Protein AF-A0A924WBD9-F1 (afdb_monomer_lite)

Foldseek 3Di:
DPPQAAPVRVQVVLVVVVAEAPVVPPCPPPDDDPLPQKDWDDWDWHDDPNFIKIWTWIAGPVVRHIYIYIDTDGNPDDDDPVVVCCVSRPPPDD

Structure (mmCIF, N/CA/C/O backbone):
data_AF-A0A924WBD9-F1
#
_entry.id   AF-A0A924WBD9-F1
#
loop_
_atom_site.group_PDB
_atom_site.id
_atom_site.type_symbol
_atom_site.label_atom_id
_atom_site.label_alt_id
_atom_site.label_comp_id
_atom_site.label_asym_id
_atom_site.label_entity_id
_atom_site.label_seq_id
_atom_site.pdbx_PDB_ins_code
_atom_site.Cartn_x
_atom_site.Cartn_y
_atom_site.Cartn_z
_atom_site.occupancy
_atom_site.B_iso_or_equiv
_atom_site.auth_seq_id
_atom_site.auth_comp_id
_atom_site.auth_asym_id
_atom_site.auth_atom_id
_atom_site.pdbx_PDB_model_num
ATOM 1 N N . MET A 1 1 ? -17.479 15.665 6.244 1.00 34.19 1 MET A N 1
ATOM 2 C CA . MET A 1 1 ? -17.721 14.230 6.503 1.00 34.19 1 MET A CA 1
ATOM 3 C C . MET A 1 1 ? -16.668 13.440 5.739 1.00 34.19 1 MET A C 1
ATOM 5 O O . MET A 1 1 ? -16.825 13.253 4.541 1.00 34.19 1 MET A O 1
ATOM 9 N N . GLN A 1 2 ? -15.547 13.076 6.370 1.00 44.59 2 GLN A N 1
ATOM 10 C CA . GLN A 1 2 ? -14.602 12.146 5.743 1.00 44.59 2 GLN A CA 1
ATOM 11 C C . GLN A 1 2 ? -15.243 10.760 5.810 1.00 44.59 2 GLN A C 1
ATOM 13 O O . GLN A 1 2 ? -15.454 10.244 6.904 1.00 44.59 2 GLN A O 1
ATOM 18 N N . LYS A 1 3 ? -15.632 10.201 4.660 1.00 48.38 3 LYS A N 1
ATOM 19 C CA . LYS A 1 3 ? -15.980 8.782 4.570 1.00 48.38 3 LYS A CA 1
ATOM 20 C C . LYS A 1 3 ? -14.722 8.008 4.954 1.00 48.38 3 LYS A C 1
ATOM 22 O O . LYS A 1 3 ? -13.748 8.034 4.208 1.00 48.38 3 LYS A O 1
ATOM 27 N N . SER A 1 4 ? -14.724 7.395 6.133 1.00 59.75 4 SER A N 1
ATOM 28 C CA . SER A 1 4 ? -13.712 6.413 6.504 1.00 59.75 4 SER A CA 1
ATOM 29 C C . SER A 1 4 ? -13.885 5.230 5.560 1.00 59.75 4 SER A C 1
ATOM 31 O O . SER A 1 4 ? -14.858 4.491 5.676 1.00 59.75 4 SER A O 1
ATOM 33 N N . GLN A 1 5 ? -13.009 5.122 4.567 1.00 71.62 5 GLN A N 1
ATOM 34 C CA . GLN A 1 5 ? -12.998 4.001 3.638 1.00 71.62 5 GLN A CA 1
ATOM 35 C C . GLN A 1 5 ? -12.573 2.743 4.404 1.00 71.62 5 GLN A C 1
ATOM 37 O O . GLN A 1 5 ? -11.685 2.805 5.264 1.00 71.62 5 GLN A O 1
ATOM 42 N N . SER A 1 6 ? -13.242 1.622 4.146 1.00 83.06 6 SER A N 1
ATOM 43 C CA . SER A 1 6 ? -12.848 0.349 4.751 1.00 83.06 6 SER A CA 1
ATOM 44 C C . SER A 1 6 ? -11.539 -0.152 4.135 1.00 83.06 6 SER A C 1
ATOM 46 O O . SER A 1 6 ? -11.221 0.159 2.984 1.00 83.06 6 SER A O 1
ATOM 48 N N . VAL A 1 7 ? -10.774 -0.943 4.893 1.00 83.38 7 VAL A N 1
ATOM 49 C CA . VAL A 1 7 ? -9.545 -1.587 4.389 1.00 83.38 7 VAL A CA 1
ATOM 50 C C . VAL A 1 7 ? -9.840 -2.403 3.140 1.00 83.38 7 VAL A C 1
ATOM 52 O O . VAL A 1 7 ? -9.136 -2.262 2.147 1.00 83.38 7 VAL A O 1
ATOM 55 N N . SER A 1 8 ? -10.912 -3.195 3.160 1.00 84.56 8 SER A N 1
ATOM 56 C CA . SER A 1 8 ? -11.298 -4.052 2.040 1.00 84.56 8 SER A CA 1
ATOM 57 C C . SER A 1 8 ? -11.597 -3.253 0.771 1.00 84.56 8 SER A C 1
ATOM 59 O O . SER A 1 8 ? -11.135 -3.626 -0.303 1.00 84.56 8 SER A O 1
ATOM 61 N N . GLU A 1 9 ? -12.305 -2.124 0.875 1.00 86.62 9 GLU A N 1
ATOM 62 C CA . GLU A 1 9 ? -12.571 -1.252 -0.280 1.00 86.62 9 GLU A CA 1
ATOM 63 C C . GLU A 1 9 ? -11.290 -0.619 -0.830 1.00 86.62 9 GLU A C 1
ATOM 65 O O . GLU A 1 9 ? -11.121 -0.509 -2.044 1.00 86.62 9 GLU A O 1
ATOM 70 N N . ALA A 1 10 ? -10.385 -0.178 0.047 1.00 85.94 10 ALA A N 1
ATOM 71 C CA . ALA A 1 10 ? -9.116 0.410 -0.368 1.00 85.94 10 ALA A CA 1
ATOM 72 C C . ALA A 1 10 ? -8.181 -0.632 -1.003 1.00 85.94 10 ALA A C 1
ATOM 74 O O . ALA A 1 10 ? -7.588 -0.361 -2.046 1.00 85.94 10 ALA A O 1
ATOM 75 N N . LEU A 1 11 ? -8.113 -1.845 -0.446 1.00 86.25 11 LEU A N 1
ATOM 76 C CA . LEU A 1 11 ? -7.374 -2.962 -1.036 1.00 86.25 11 LEU A CA 1
ATOM 77 C C . LEU A 1 11 ? -7.938 -3.336 -2.403 1.00 86.25 11 LEU A C 1
ATOM 79 O O . LEU A 1 11 ? -7.177 -3.394 -3.359 1.00 86.25 11 LEU A O 1
ATOM 83 N N . GLN A 1 12 ? -9.257 -3.476 -2.538 1.00 87.75 12 GLN A N 1
ATOM 84 C CA . GLN A 1 12 ? -9.883 -3.785 -3.825 1.00 87.75 12 GLN A CA 1
ATOM 85 C C . GLN A 1 12 ? -9.614 -2.688 -4.872 1.00 87.75 12 GLN A C 1
ATOM 87 O O . GLN A 1 12 ? -9.357 -2.973 -6.045 1.00 87.75 12 GLN A O 1
ATOM 92 N N . ALA A 1 13 ? -9.620 -1.416 -4.459 1.00 87.44 13 ALA A N 1
ATOM 93 C CA . ALA A 1 13 ? -9.263 -0.303 -5.334 1.00 87.44 13 ALA A CA 1
ATOM 94 C C . ALA A 1 13 ? -7.782 -0.341 -5.756 1.00 87.44 13 ALA A C 1
ATOM 96 O O . ALA A 1 13 ? -7.466 -0.020 -6.904 1.00 87.44 13 ALA A O 1
ATOM 97 N N . LEU A 1 14 ? -6.870 -0.740 -4.868 1.00 86.88 14 LEU A N 1
ATOM 98 C CA . LEU A 1 14 ? -5.446 -0.895 -5.171 1.00 86.88 14 LEU A CA 1
ATOM 99 C C . LEU A 1 14 ? -5.178 -2.134 -6.043 1.00 86.88 14 LEU A C 1
ATOM 101 O O . LEU A 1 14 ? -4.439 -2.034 -7.021 1.00 86.88 14 LEU A O 1
ATOM 105 N N . GLU A 1 15 ? -5.856 -3.251 -5.794 1.00 86.94 15 GLU A N 1
ATOM 106 C CA . GLU A 1 15 ? -5.812 -4.452 -6.636 1.00 86.94 15 GLU A CA 1
ATOM 107 C C . GLU A 1 15 ? -6.278 -4.160 -8.062 1.00 86.94 15 GLU A C 1
ATOM 109 O O . GLU A 1 15 ? -5.619 -4.559 -9.020 1.00 86.94 15 GLU A O 1
ATOM 114 N N . SER A 1 16 ? -7.335 -3.357 -8.235 1.00 87.75 16 SER A N 1
ATOM 115 C CA . SER A 1 16 ? -7.783 -2.924 -9.569 1.00 87.75 16 SER A CA 1
ATOM 116 C C . SER A 1 16 ? -6.731 -2.107 -10.343 1.00 87.75 16 SER A C 1
ATOM 118 O O . SER A 1 16 ? -6.778 -2.028 -11.570 1.00 87.75 16 SER A O 1
ATOM 120 N N . LYS A 1 17 ? -5.755 -1.517 -9.638 1.00 86.25 17 LYS A N 1
ATOM 121 C CA . LYS A 1 17 ? -4.606 -0.783 -10.204 1.00 86.25 17 LYS A CA 1
ATOM 122 C C . LYS A 1 17 ? -3.348 -1.660 -10.342 1.00 86.25 17 LYS A C 1
ATOM 124 O O . LYS A 1 17 ? -2.290 -1.161 -10.756 1.00 86.25 17 LYS A O 1
ATOM 129 N N . GLY A 1 18 ? -3.471 -2.945 -10.010 1.00 85.19 18 GLY A N 1
ATOM 130 C CA . GLY A 1 18 ? -2.426 -3.960 -10.075 1.00 85.19 18 GLY A CA 1
ATOM 131 C C . GLY A 1 18 ? -1.481 -3.976 -8.878 1.00 85.19 18 GLY A C 1
ATOM 132 O O . GLY A 1 18 ? -0.359 -4.429 -9.045 1.00 85.19 18 GLY A O 1
ATOM 133 N N . TYR A 1 19 ? -1.870 -3.435 -7.719 1.00 86.69 19 TYR A N 1
ATOM 134 C CA . TYR A 1 19 ? -1.087 -3.600 -6.490 1.00 86.69 19 TYR A CA 1
ATOM 135 C C . TYR A 1 19 ? -1.541 -4.832 -5.718 1.00 86.69 19 TYR A C 1
ATOM 137 O O . TYR A 1 19 ? -2.728 -5.141 -5.682 1.00 86.69 19 TYR A O 1
ATOM 145 N N . HIS A 1 20 ? -0.608 -5.481 -5.032 1.00 83.94 20 HIS A N 1
ATOM 146 C CA . HIS A 1 20 ? -0.890 -6.702 -4.287 1.00 83.94 20 HIS A CA 1
ATOM 147 C C . HIS A 1 20 ? -0.317 -6.661 -2.871 1.00 83.94 20 HIS A C 1
ATOM 149 O O . HIS A 1 20 ? 0.714 -6.037 -2.637 1.00 83.94 20 HIS A O 1
ATOM 155 N N . LEU A 1 21 ? -0.957 -7.339 -1.919 1.00 80.50 21 LEU A N 1
ATOM 156 C CA . LEU A 1 21 ? -0.473 -7.415 -0.539 1.00 80.50 21 LEU A CA 1
ATOM 157 C C . LEU A 1 21 ? 0.912 -8.072 -0.469 1.00 80.50 21 LEU A C 1
ATOM 159 O O . LEU A 1 21 ? 1.118 -9.171 -0.989 1.00 80.50 21 LEU A O 1
ATOM 163 N N . ALA A 1 22 ? 1.850 -7.407 0.205 1.00 72.50 22 ALA A N 1
ATOM 164 C CA . ALA A 1 22 ? 3.224 -7.886 0.329 1.00 72.50 22 ALA A CA 1
ATOM 165 C C . ALA A 1 22 ? 3.326 -9.224 1.087 1.00 72.50 22 ALA A C 1
ATOM 167 O O . ALA A 1 22 ? 4.142 -10.058 0.715 1.00 72.50 22 ALA A O 1
ATOM 168 N N . ASP A 1 23 ? 2.457 -9.476 2.073 1.00 63.72 23 ASP A N 1
ATOM 169 C CA . ASP A 1 23 ? 2.469 -10.718 2.869 1.00 63.72 23 ASP A CA 1
ATOM 170 C C . ASP A 1 23 ? 2.071 -11.967 2.061 1.00 63.72 23 ASP A C 1
ATOM 172 O O . ASP A 1 23 ? 2.390 -13.092 2.442 1.00 63.72 23 ASP A O 1
ATOM 176 N N . THR A 1 24 ? 1.392 -11.782 0.925 1.00 55.19 24 THR A N 1
ATOM 177 C CA . THR A 1 24 ? 1.065 -12.860 -0.025 1.00 55.19 24 THR A CA 1
ATOM 178 C C . THR A 1 24 ? 2.201 -13.174 -0.998 1.00 55.19 24 THR A C 1
ATOM 180 O O . THR A 1 24 ? 2.199 -14.251 -1.592 1.00 55.19 24 THR A O 1
ATOM 183 N N . PHE A 1 25 ? 3.179 -12.277 -1.158 1.00 53.75 25 PHE A N 1
ATOM 184 C CA . PHE A 1 25 ? 4.384 -12.543 -1.940 1.00 53.75 25 PHE A CA 1
ATOM 185 C C . PHE A 1 25 ? 5.409 -13.245 -1.044 1.00 53.75 25 PHE A C 1
ATOM 187 O O . PHE A 1 25 ? 6.283 -12.629 -0.443 1.00 53.75 25 PHE A O 1
ATOM 194 N N . SER A 1 26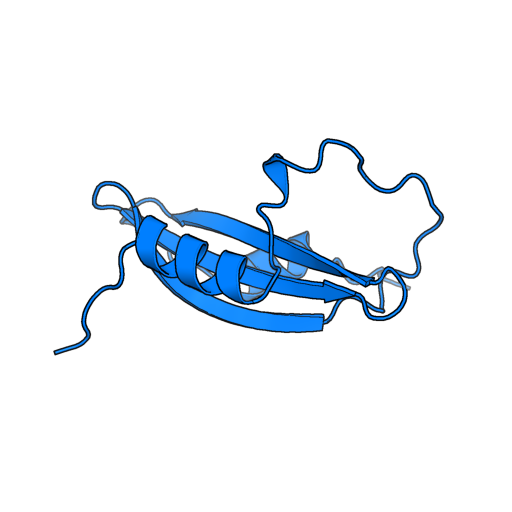 ? 5.295 -14.571 -0.962 1.00 42.91 26 SER A N 1
ATOM 195 C CA . SER A 1 26 ? 6.238 -15.462 -0.272 1.00 42.91 26 SER A CA 1
ATOM 196 C C . SER A 1 26 ? 7.619 -15.553 -0.937 1.00 42.91 26 SER A C 1
ATOM 198 O O . SER A 1 26 ? 8.509 -16.217 -0.411 1.00 42.91 26 SER A O 1
ATOM 200 N N . GLU A 1 27 ? 7.835 -14.864 -2.056 1.00 44.22 27 GLU A N 1
ATOM 201 C CA . GLU A 1 27 ? 9.136 -14.747 -2.705 1.00 44.22 27 GLU A CA 1
ATOM 202 C C . GLU A 1 27 ? 9.719 -13.369 -2.404 1.00 44.22 27 GLU A C 1
ATOM 204 O O . GLU A 1 27 ? 9.606 -12.414 -3.171 1.00 44.22 27 GLU A O 1
ATOM 209 N N . GLN A 1 28 ? 10.361 -13.263 -1.241 1.00 43.97 28 GLN A N 1
ATOM 210 C CA . GLN A 1 28 ? 11.340 -12.213 -1.002 1.00 43.97 28 GLN A CA 1
ATOM 211 C C . GLN A 1 28 ? 12.339 -12.284 -2.168 1.00 43.97 28 GLN A C 1
ATOM 213 O O . GLN A 1 28 ? 12.956 -13.335 -2.339 1.00 43.97 28 GLN A O 1
ATOM 218 N N . PRO A 1 29 ? 12.491 -11.246 -3.011 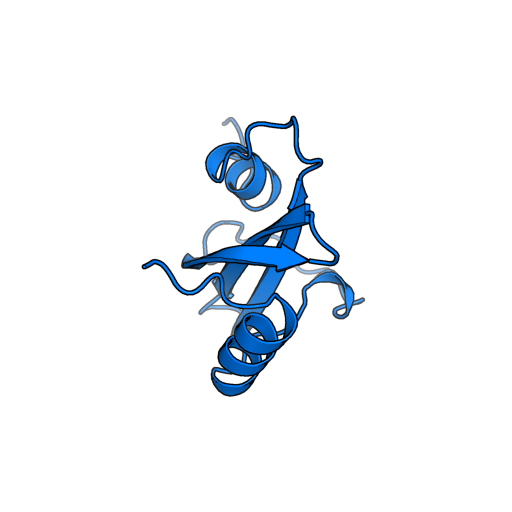1.00 45.69 29 PRO A N 1
ATOM 219 C CA . PRO A 1 29 ? 13.311 -11.383 -4.199 1.00 45.69 29 PRO A CA 1
ATOM 220 C C . PRO A 1 29 ? 14.768 -11.553 -3.767 1.00 45.69 29 PRO A C 1
ATOM 222 O O . PRO A 1 29 ? 15.442 -10.590 -3.389 1.00 45.69 29 PRO A O 1
ATOM 225 N N . GLU A 1 30 ? 15.242 -12.797 -3.817 1.00 43.28 30 GLU A N 1
ATOM 226 C CA . GLU A 1 30 ? 16.632 -13.211 -3.658 1.00 43.28 30 GLU A CA 1
ATOM 227 C C . GLU A 1 30 ? 17.428 -12.702 -4.866 1.00 43.28 30 GLU A C 1
ATOM 229 O O . GLU A 1 30 ? 17.812 -13.422 -5.780 1.00 43.28 30 GLU A O 1
ATOM 234 N N . GLY A 1 31 ? 17.608 -11.389 -4.923 1.00 42.41 31 GLY A N 1
ATOM 235 C CA . GLY A 1 31 ? 18.195 -10.710 -6.061 1.00 42.41 3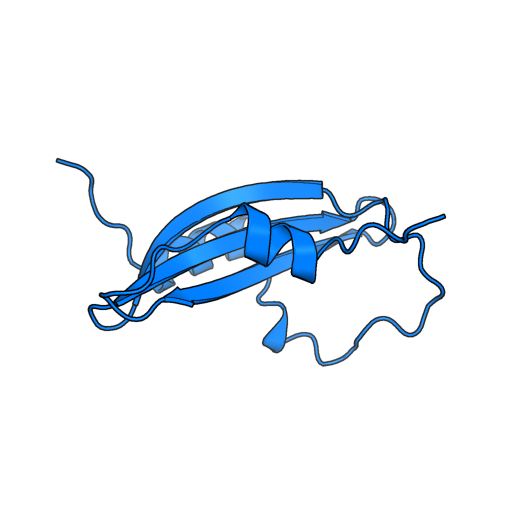1 GLY A CA 1
ATOM 236 C C . GLY A 1 31 ? 18.690 -9.352 -5.622 1.00 42.41 31 GLY A C 1
ATOM 237 O O . GLY A 1 31 ? 17.920 -8.387 -5.590 1.00 42.41 31 GLY A O 1
ATOM 238 N N . LEU A 1 32 ? 19.970 -9.340 -5.233 1.00 43.19 32 LEU A N 1
ATOM 239 C CA . LEU A 1 32 ? 20.855 -8.193 -5.028 1.00 43.19 32 LEU A CA 1
ATOM 240 C C . LEU A 1 32 ? 20.167 -6.845 -5.254 1.00 43.19 32 LEU A C 1
ATOM 242 O O . LEU A 1 32 ? 20.038 -6.336 -6.363 1.00 43.19 32 LEU A O 1
ATOM 246 N N . SER A 1 33 ? 19.735 -6.287 -4.129 1.00 46.28 33 SER A N 1
ATOM 247 C CA . SER A 1 33 ? 19.334 -4.907 -3.912 1.00 46.28 33 SER A CA 1
ATOM 248 C C . SER A 1 33 ? 19.932 -3.911 -4.920 1.00 46.28 33 SER A C 1
ATOM 250 O O . SER A 1 33 ? 21.091 -3.518 -4.781 1.00 46.28 33 SER A O 1
ATOM 252 N N . GLN A 1 34 ? 19.099 -3.380 -5.815 1.00 49.47 34 GLN A N 1
ATOM 253 C CA . GLN A 1 34 ? 19.004 -1.928 -5.921 1.00 49.47 34 GLN A CA 1
ATOM 254 C C . GLN A 1 34 ? 17.883 -1.484 -4.973 1.00 49.47 34 GLN A C 1
ATOM 256 O O . GLN A 1 34 ? 16.713 -1.537 -5.328 1.00 49.47 34 GLN A O 1
ATOM 261 N N . PRO A 1 35 ? 18.202 -1.081 -3.732 1.00 54.28 35 PRO A N 1
ATOM 262 C CA . PRO A 1 35 ? 17.204 -0.676 -2.744 1.00 54.28 35 PRO A CA 1
ATOM 263 C C . PRO A 1 35 ? 16.548 0.680 -3.080 1.00 54.28 35 PRO A C 1
ATOM 265 O O . PRO A 1 35 ? 16.028 1.337 -2.189 1.00 54.28 35 PRO A O 1
ATOM 268 N N . HIS A 1 36 ? 16.681 1.182 -4.311 1.00 59.62 36 HIS A N 1
ATOM 269 C CA . HIS A 1 36 ? 16.437 2.586 -4.672 1.00 59.62 36 HIS A CA 1
ATOM 270 C C . HIS A 1 36 ? 15.401 2.771 -5.789 1.00 59.62 36 HIS A C 1
ATOM 272 O O . HIS A 1 36 ? 15.146 3.907 -6.183 1.00 59.62 36 HIS A O 1
ATOM 278 N N . ASP A 1 37 ? 14.804 1.697 -6.310 1.00 75.56 37 ASP A N 1
ATOM 279 C CA . ASP A 1 37 ? 13.794 1.799 -7.372 1.00 75.56 37 ASP A CA 1
ATOM 280 C C . ASP A 1 37 ? 12.349 1.776 -6.870 1.00 75.56 37 ASP A C 1
ATOM 282 O O . ASP A 1 37 ? 11.463 2.211 -7.603 1.00 75.56 37 ASP A O 1
ATOM 286 N N . TRP A 1 38 ? 12.112 1.334 -5.635 1.00 77.81 38 TRP A N 1
ATOM 287 C CA . TRP A 1 38 ? 10.794 1.366 -5.025 1.0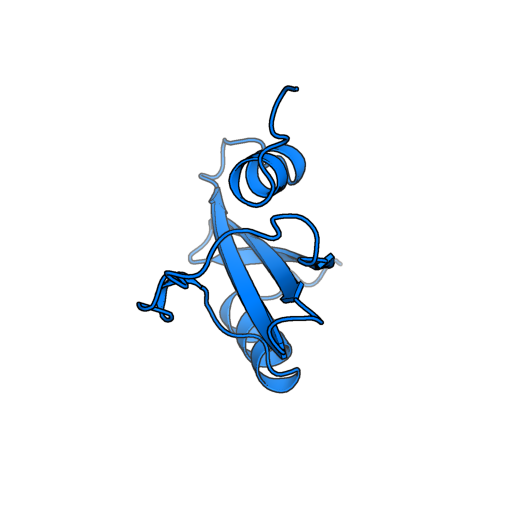0 77.81 38 TRP A CA 1
ATOM 288 C C . TRP A 1 38 ? 10.344 2.823 -4.837 1.00 77.81 38 TRP A C 1
ATOM 290 O O . TRP A 1 38 ? 11.064 3.659 -4.284 1.00 77.81 38 TRP A O 1
ATOM 300 N N . ARG A 1 39 ? 9.142 3.139 -5.308 1.00 82.38 39 ARG A N 1
ATOM 301 C CA . ARG A 1 39 ? 8.522 4.464 -5.260 1.00 82.38 39 ARG A CA 1
ATOM 302 C C . ARG A 1 39 ? 7.235 4.389 -4.471 1.00 82.38 39 ARG A C 1
ATOM 304 O O . ARG A 1 39 ? 6.500 3.419 -4.581 1.00 82.38 39 ARG A O 1
ATOM 311 N N . LEU A 1 40 ? 6.977 5.421 -3.679 1.00 83.12 40 LEU A N 1
ATOM 312 C CA . LEU A 1 40 ? 5.715 5.574 -2.972 1.00 83.12 40 LEU A CA 1
ATOM 313 C C . LEU A 1 40 ? 4.647 6.089 -3.938 1.00 83.12 40 LEU A C 1
ATOM 315 O O . LEU A 1 40 ? 4.788 7.197 -4.453 1.00 83.12 40 LEU A O 1
ATOM 319 N N . ASP A 1 41 ? 3.584 5.315 -4.133 1.00 85.62 41 ASP A N 1
ATOM 320 C CA . ASP A 1 41 ? 2.482 5.680 -5.026 1.00 85.62 41 ASP A CA 1
ATOM 321 C C . ASP A 1 41 ? 1.273 6.231 -4.268 1.00 85.62 41 ASP A C 1
ATOM 323 O O . ASP A 1 41 ? 0.670 7.215 -4.696 1.00 85.62 41 ASP A O 1
ATOM 327 N N . SER A 1 42 ? 0.909 5.617 -3.137 1.00 84.12 42 SER A N 1
ATOM 328 C CA . SER A 1 42 ? -0.232 6.061 -2.325 1.00 84.12 42 SER A CA 1
ATOM 329 C C . SER A 1 42 ? -0.049 5.742 -0.844 1.00 84.12 42 SER A C 1
ATOM 331 O O . SER A 1 42 ? 0.585 4.753 -0.473 1.00 84.12 42 SER A O 1
ATOM 333 N N . VAL A 1 43 ? -0.639 6.588 0.001 1.00 83.69 43 VAL A N 1
ATOM 334 C CA . VAL A 1 43 ? -0.749 6.398 1.450 1.00 83.69 43 VAL A CA 1
ATOM 335 C C . VAL A 1 43 ? -2.184 6.691 1.863 1.00 83.69 43 VAL A C 1
ATOM 337 O O . VAL A 1 43 ? -2.630 7.836 1.777 1.00 83.69 43 VAL A O 1
ATOM 340 N N . GLU A 1 44 ? -2.894 5.678 2.351 1.00 83.00 44 GLU A N 1
ATOM 341 C CA . GLU A 1 44 ? -4.312 5.781 2.701 1.00 83.00 44 GLU A CA 1
ATOM 342 C C . GLU A 1 44 ? -4.547 5.399 4.163 1.00 83.00 44 GLU A C 1
ATOM 344 O O . GLU A 1 44 ? -4.024 4.404 4.661 1.00 83.00 44 GLU A O 1
ATOM 349 N N . LYS A 1 45 ? -5.334 6.216 4.871 1.00 82.06 45 LYS A N 1
ATOM 350 C CA . LYS A 1 45 ? -5.804 5.918 6.230 1.00 82.06 45 LYS A CA 1
ATOM 351 C C . LYS A 1 45 ? -7.183 5.285 6.132 1.00 82.06 45 LYS A C 1
ATOM 353 O O . LYS A 1 45 ? -8.093 5.904 5.585 1.00 82.06 45 LYS A O 1
ATOM 358 N N . VAL A 1 46 ? -7.337 4.101 6.703 1.00 84.44 46 VAL A N 1
ATOM 359 C CA . VAL A 1 46 ? -8.563 3.296 6.629 1.00 84.44 46 VAL A CA 1
ATOM 360 C C . VAL A 1 46 ? -8.903 2.717 8.001 1.00 84.44 46 VAL A C 1
ATOM 362 O O . VAL A 1 46 ? -8.132 2.862 8.954 1.00 84.44 46 VAL A O 1
ATOM 365 N N . GLN A 1 47 ? -10.059 2.064 8.110 1.00 81.94 47 GLN A N 1
ATOM 366 C CA . GLN A 1 47 ? -10.443 1.323 9.312 1.00 81.94 47 GLN A CA 1
ATOM 367 C C . GLN A 1 47 ? -10.514 -0.187 9.066 1.00 81.94 47 GLN A C 1
ATOM 369 O O . GLN A 1 47 ? -11.123 -0.627 8.090 1.00 81.94 47 GLN A O 1
ATOM 374 N N . GLU A 1 48 ? -9.926 -0.953 9.988 1.00 80.81 48 GLU A N 1
ATOM 375 C CA . GLU A 1 48 ? -9.943 -2.420 10.058 1.00 80.81 48 GLU A CA 1
ATOM 376 C C . GLU A 1 48 ? -10.538 -2.847 11.399 1.00 80.81 48 GLU A C 1
ATOM 378 O O . GLU A 1 48 ? -9.970 -2.506 12.433 1.00 80.81 48 GLU A O 1
ATOM 383 N N . ASP A 1 49 ? -11.674 -3.547 11.424 1.00 75.38 49 ASP A N 1
ATOM 384 C CA . ASP A 1 49 ? -12.267 -4.083 12.664 1.00 75.38 49 ASP A CA 1
ATOM 385 C C . ASP A 1 49 ? -12.332 -3.072 13.836 1.00 75.38 49 ASP A C 1
ATOM 387 O O . ASP A 1 49 ? -12.061 -3.385 14.998 1.00 75.38 49 ASP A O 1
ATOM 391 N N . GLY A 1 50 ? -12.652 -1.808 13.528 1.00 70.69 50 GLY A N 1
ATOM 392 C CA . GLY A 1 50 ? -12.721 -0.712 14.507 1.00 70.69 50 GLY A CA 1
ATOM 393 C C . GLY A 1 50 ? -11.370 -0.111 14.927 1.00 70.69 50 GLY A C 1
ATOM 394 O O . GLY A 1 50 ? -11.324 0.732 15.824 1.00 70.69 50 GLY A O 1
ATOM 395 N N . ARG A 1 51 ? -10.268 -0.507 14.286 1.00 75.44 51 ARG A N 1
ATOM 396 C CA . ARG A 1 51 ? -8.912 0.032 14.464 1.00 75.44 51 ARG A CA 1
ATOM 397 C C . ARG A 1 51 ? -8.515 0.898 13.276 1.00 75.44 51 ARG A C 1
ATOM 399 O O . ARG A 1 51 ? -8.999 0.713 12.165 1.00 75.44 51 ARG A O 1
ATOM 406 N N . ASN A 1 52 ? -7.616 1.850 13.513 1.00 79.69 52 ASN A N 1
ATOM 407 C CA . ASN A 1 52 ? -7.031 2.638 12.433 1.00 79.69 52 ASN A CA 1
ATOM 408 C C . ASN A 1 52 ? -5.932 1.812 11.764 1.00 79.69 52 ASN A C 1
ATOM 410 O O . ASN A 1 52 ? -5.034 1.322 12.446 1.00 79.69 52 ASN A O 1
ATOM 414 N N . ALA A 1 53 ? -5.965 1.717 10.444 1.00 81.62 53 ALA A N 1
ATOM 415 C CA . ALA A 1 53 ? -4.909 1.101 9.660 1.00 81.62 53 ALA A CA 1
ATOM 416 C C . ALA A 1 53 ? -4.379 2.083 8.612 1.00 81.62 53 ALA A C 1
ATOM 418 O O . ALA A 1 53 ? -5.067 3.022 8.193 1.00 81.62 53 ALA A O 1
ATOM 419 N N . LEU A 1 54 ? -3.125 1.879 8.217 1.00 82.56 54 LEU A N 1
ATOM 420 C CA . LEU A 1 54 ? -2.515 2.581 7.102 1.00 82.56 54 LEU A CA 1
ATOM 421 C C . LEU A 1 54 ? -2.182 1.597 5.985 1.00 82.56 54 LEU A C 1
ATOM 423 O O . LEU A 1 54 ? -1.498 0.605 6.222 1.00 82.56 54 LEU A O 1
ATOM 427 N N . LEU A 1 55 ? -2.615 1.924 4.770 1.00 84.62 55 LEU A N 1
ATOM 428 C CA . LEU A 1 55 ? -2.210 1.249 3.544 1.00 84.62 55 LEU A CA 1
ATOM 429 C C . LEU A 1 55 ? -1.134 2.079 2.857 1.00 84.62 55 LEU A C 1
ATOM 431 O O . LEU A 1 55 ? -1.286 3.290 2.679 1.00 84.62 55 LEU A O 1
ATOM 435 N N . VAL A 1 56 ? -0.056 1.419 2.454 1.00 85.12 56 VAL A N 1
ATOM 436 C CA . VAL A 1 56 ? 1.049 2.015 1.706 1.00 85.12 56 VAL A CA 1
ATOM 437 C C . VAL A 1 56 ? 1.256 1.236 0.426 1.00 85.12 56 VAL A C 1
ATOM 439 O O . VAL A 1 56 ? 1.683 0.088 0.464 1.00 85.12 56 VAL A O 1
ATOM 442 N N . ALA A 1 57 ? 0.962 1.878 -0.700 1.00 87.69 57 ALA A N 1
ATOM 443 C CA . ALA A 1 57 ? 1.172 1.327 -2.028 1.00 87.69 57 ALA A CA 1
ATOM 444 C C . ALA A 1 57 ? 2.514 1.808 -2.587 1.00 87.69 57 ALA A C 1
ATOM 446 O O . ALA A 1 57 ? 2.802 3.011 -2.571 1.00 87.69 57 ALA A O 1
ATOM 447 N N . VAL A 1 58 ? 3.322 0.876 -3.082 1.00 84.69 58 VAL A N 1
ATOM 448 C CA . VAL A 1 58 ? 4.624 1.151 -3.689 1.00 84.69 58 VAL A CA 1
ATOM 449 C C . VAL A 1 58 ? 4.803 0.379 -4.988 1.00 84.69 58 VAL A C 1
ATOM 451 O O . VAL A 1 58 ? 4.235 -0.700 -5.159 1.00 84.69 58 VAL A O 1
ATOM 454 N N . SER A 1 59 ? 5.647 0.886 -5.877 1.00 86.00 59 SER A N 1
ATOM 455 C CA . SER A 1 59 ? 5.994 0.221 -7.132 1.00 86.00 59 SER A CA 1
ATOM 456 C C . SER A 1 59 ? 7.485 0.275 -7.414 1.00 86.00 59 SER A C 1
ATOM 458 O O . SER A 1 59 ? 8.166 1.226 -7.036 1.00 86.00 59 SER A O 1
ATOM 460 N N . SER A 1 60 ? 8.003 -0.743 -8.091 1.00 83.44 60 SER A N 1
ATOM 461 C CA . SER A 1 60 ? 9.386 -0.806 -8.552 1.00 83.44 60 SER A CA 1
ATOM 462 C C . SER A 1 60 ? 9.397 -0.855 -10.080 1.00 83.44 60 SER A C 1
ATOM 464 O O . SER A 1 60 ? 9.054 -1.884 -10.661 1.00 83.44 60 SER A O 1
ATOM 466 N N . PRO A 1 61 ? 9.789 0.227 -10.780 1.00 78.94 61 PRO A N 1
ATOM 467 C CA . PRO A 1 61 ? 9.828 0.235 -12.243 1.00 78.94 61 PRO A CA 1
ATOM 468 C C . PRO A 1 61 ? 10.822 -0.766 -12.838 1.00 78.94 61 PRO A C 1
ATOM 470 O O . PRO A 1 61 ? 10.626 -1.232 -13.954 1.00 78.94 61 PRO A O 1
ATOM 473 N N . SER A 1 62 ? 11.900 -1.072 -12.116 1.00 74.81 62 SER A N 1
ATOM 474 C CA . SER A 1 62 ? 12.936 -2.019 -12.547 1.00 74.81 62 SER A CA 1
ATOM 475 C C . SER A 1 62 ? 12.478 -3.475 -12.423 1.00 74.81 62 SER A C 1
ATOM 477 O O . SER A 1 62 ? 12.892 -4.304 -13.229 1.00 74.81 62 SER A O 1
ATOM 479 N N . ARG A 1 63 ? 11.639 -3.784 -11.425 1.00 71.25 63 ARG A N 1
ATOM 480 C CA . ARG A 1 63 ? 11.097 -5.127 -11.179 1.00 71.25 63 ARG A CA 1
ATOM 481 C C . ARG A 1 63 ? 9.742 -5.338 -11.851 1.00 71.25 63 ARG A C 1
ATOM 483 O O . ARG A 1 63 ? 9.359 -6.468 -12.103 1.00 71.25 63 ARG A O 1
ATOM 490 N N . GLY A 1 64 ? 9.035 -4.253 -12.168 1.00 76.62 64 GLY A N 1
ATOM 491 C CA . GLY A 1 64 ? 7.646 -4.299 -12.626 1.00 76.62 64 GLY A CA 1
ATOM 492 C C . GLY A 1 64 ? 6.648 -4.585 -11.500 1.00 76.62 64 GLY A C 1
ATOM 493 O O . GLY A 1 64 ? 5.458 -4.731 -11.772 1.00 76.62 64 GLY A O 1
ATOM 494 N N . ASP A 1 65 ? 7.117 -4.630 -10.252 1.00 81.62 65 ASP A N 1
ATOM 495 C CA . ASP A 1 65 ? 6.324 -5.020 -9.091 1.00 81.62 65 ASP A CA 1
ATOM 496 C C . ASP A 1 65 ? 5.523 -3.849 -8.522 1.00 81.62 65 ASP A C 1
ATOM 498 O O . ASP A 1 65 ? 5.954 -2.690 -8.544 1.00 81.62 65 ASP A O 1
ATOM 502 N N . LYS A 1 66 ? 4.366 -4.174 -7.944 1.00 86.62 66 LYS A N 1
ATOM 503 C CA . LYS A 1 66 ? 3.470 -3.242 -7.258 1.00 86.62 66 LYS A CA 1
ATOM 504 C C . LYS A 1 66 ? 2.927 -3.886 -5.991 1.00 86.62 66 LYS A C 1
ATOM 506 O O . LYS A 1 66 ? 2.177 -4.858 -6.054 1.00 86.62 66 LYS A O 1
ATOM 511 N N . LEU A 1 67 ? 3.285 -3.325 -4.844 1.00 83.94 67 LEU A N 1
ATOM 512 C CA . LEU A 1 67 ? 3.003 -3.903 -3.535 1.00 83.94 67 LEU A CA 1
ATOM 513 C C . LEU A 1 67 ? 2.180 -2.960 -2.659 1.00 83.94 67 LEU A C 1
ATOM 515 O O . LEU A 1 67 ? 2.296 -1.740 -2.757 1.00 83.94 67 LEU A O 1
ATOM 519 N N . VAL A 1 68 ? 1.378 -3.542 -1.773 1.00 85.06 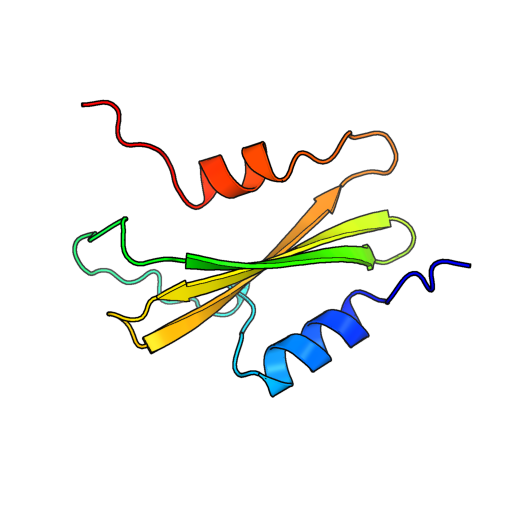68 VAL A N 1
ATOM 520 C CA . VAL A 1 68 ? 0.656 -2.867 -0.696 1.00 85.06 68 VAL A CA 1
ATOM 521 C C . VAL A 1 68 ? 1.134 -3.416 0.639 1.00 85.06 68 VAL A C 1
ATOM 523 O O . VAL A 1 68 ? 1.147 -4.627 0.858 1.00 85.06 68 VAL A O 1
ATOM 526 N N . PHE A 1 69 ? 1.471 -2.510 1.548 1.00 82.75 69 PHE A N 1
ATOM 527 C CA . PHE A 1 69 ? 1.739 -2.798 2.949 1.00 82.75 69 PHE A CA 1
ATOM 528 C C . PHE A 1 69 ? 0.585 -2.285 3.795 1.00 82.75 69 PHE A C 1
ATOM 530 O O . PHE A 1 69 ? 0.139 -1.151 3.609 1.00 82.75 69 PHE A O 1
ATOM 537 N N . VAL A 1 70 ? 0.128 -3.107 4.732 1.00 80.44 70 VAL A N 1
ATOM 538 C CA . VAL A 1 70 ? -0.908 -2.745 5.698 1.00 80.44 70 VAL A CA 1
ATOM 539 C C . VAL A 1 70 ? -0.269 -2.722 7.074 1.00 80.44 70 VAL A C 1
ATOM 541 O O . VAL A 1 70 ? 0.359 -3.692 7.483 1.00 80.44 70 VAL A O 1
ATOM 544 N N . GLU A 1 71 ? -0.425 -1.619 7.798 1.00 78.62 71 GLU A N 1
ATOM 545 C CA . GLU A 1 71 ? -0.061 -1.565 9.212 1.00 78.62 71 GLU A CA 1
ATOM 546 C C . GLU A 1 71 ? -1.253 -1.087 10.035 1.00 78.62 71 GLU A C 1
ATOM 548 O O . GLU A 1 71 ? -1.697 0.062 9.928 1.00 78.62 71 GLU A O 1
ATOM 553 N N . SER A 1 72 ? -1.745 -1.979 10.888 1.00 75.50 72 SER A N 1
ATOM 554 C CA . SER A 1 72 ? -2.855 -1.720 11.800 1.00 75.50 72 SER A CA 1
ATOM 555 C C . SER A 1 72 ? -2.305 -1.160 13.111 1.00 75.50 72 SER A C 1
ATOM 557 O O . SER A 1 72 ? -1.564 -1.823 13.838 1.00 75.50 72 SER A O 1
ATOM 559 N N . ALA A 1 73 ? -2.655 0.085 13.429 1.00 65.88 73 ALA A N 1
ATOM 560 C CA . ALA A 1 73 ? -2.261 0.717 14.679 1.00 65.88 73 ALA A CA 1
ATOM 561 C C . ALA A 1 73 ? -3.315 0.429 15.762 1.00 65.88 73 ALA A C 1
ATOM 563 O O . ALA A 1 73 ? -4.516 0.611 15.525 1.00 65.88 73 ALA A O 1
ATOM 564 N N . PRO A 1 74 ? -2.912 0.034 16.985 1.00 63.75 74 PRO A N 1
ATOM 565 C CA . PRO A 1 74 ? -3.839 0.058 18.107 1.00 63.75 74 PRO A CA 1
ATOM 566 C C . PRO A 1 74 ? -4.336 1.496 18.314 1.00 63.75 74 PRO A C 1
ATOM 568 O O . PRO A 1 74 ? -3.605 2.455 18.072 1.00 63.75 74 PRO A O 1
ATOM 571 N N . SER A 1 75 ? -5.577 1.652 18.772 1.00 57.41 75 SER A N 1
ATOM 572 C CA . SER A 1 75 ? -6.301 2.933 18.864 1.00 57.41 75 SER A CA 1
ATOM 573 C C . SER A 1 75 ? -5.563 4.063 19.600 1.00 57.41 75 SER A C 1
ATOM 575 O O . SER A 1 75 ? -5.855 5.230 19.355 1.00 57.41 75 SER A O 1
ATOM 577 N N . ASN A 1 76 ? -4.581 3.732 20.446 1.00 56.09 76 ASN A N 1
ATOM 578 C CA . ASN A 1 76 ? -3.772 4.683 21.217 1.00 56.09 76 ASN A CA 1
ATOM 579 C C . ASN A 1 76 ? -2.370 4.949 20.634 1.00 56.09 76 ASN A C 1
ATOM 581 O O . ASN A 1 76 ? -1.617 5.735 21.207 1.00 56.09 76 ASN A O 1
ATOM 585 N N . ALA A 1 77 ? -1.986 4.300 19.533 1.00 58.62 77 ALA A N 1
ATOM 586 C CA . ALA A 1 77 ? -0.688 4.508 18.903 1.00 58.62 77 ALA A CA 1
ATOM 587 C C . ALA A 1 77 ? -0.776 5.590 17.823 1.00 58.62 77 ALA A C 1
ATOM 589 O O . ALA A 1 77 ? -1.571 5.509 16.884 1.00 58.62 77 ALA A O 1
ATOM 590 N N . SER A 1 78 ? 0.084 6.602 17.932 1.00 56.69 78 SER A N 1
ATOM 591 C CA . SER A 1 78 ? 0.295 7.567 16.861 1.00 56.69 78 SER A CA 1
ATOM 592 C C . SER A 1 78 ? 0.993 6.871 15.693 1.00 56.69 78 SER A C 1
ATOM 594 O O . SER A 1 78 ? 2.182 6.555 15.726 1.00 56.69 78 SER A O 1
ATOM 596 N N . PHE A 1 79 ? 0.226 6.605 14.639 1.00 59.66 79 PHE A N 1
ATOM 597 C CA . PHE A 1 79 ? 0.761 6.041 13.411 1.00 59.66 79 PHE A CA 1
ATOM 598 C C . PHE A 1 79 ? 1.672 7.068 12.710 1.00 59.66 79 PHE A C 1
ATOM 600 O O . PHE A 1 79 ? 1.249 8.190 12.416 1.00 59.66 79 PHE A O 1
ATOM 607 N N . SER A 1 80 ? 2.915 6.679 12.411 1.00 61.38 80 SER A N 1
ATOM 608 C CA . SER A 1 80 ? 3.874 7.500 11.665 1.00 61.38 80 SER A CA 1
ATOM 609 C C . SER A 1 80 ? 4.176 6.853 10.311 1.00 61.38 80 SER A C 1
ATOM 611 O O . SER A 1 80 ? 4.900 5.852 10.269 1.00 61.38 80 SER A O 1
ATOM 613 N N . PRO A 1 81 ? 3.704 7.442 9.192 1.00 60.72 81 PRO A N 1
ATOM 614 C CA . PRO A 1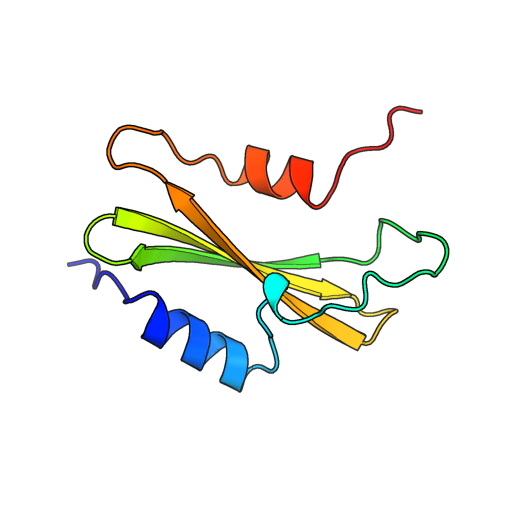 81 ? 4.063 6.990 7.847 1.00 60.72 81 PRO A CA 1
ATOM 615 C C . PRO A 1 81 ? 5.579 6.933 7.658 1.00 60.72 81 PRO A C 1
ATOM 617 O O . PRO A 1 81 ? 6.094 6.042 6.998 1.00 60.72 81 PRO A O 1
ATOM 620 N N . VAL A 1 82 ? 6.314 7.835 8.314 1.00 61.28 82 VAL A N 1
ATOM 621 C CA . VAL A 1 82 ? 7.780 7.880 8.277 1.00 61.28 82 VAL A CA 1
ATOM 622 C C . VAL A 1 82 ? 8.400 6.628 8.895 1.00 61.28 82 VAL A C 1
ATOM 624 O O . VAL A 1 82 ? 9.415 6.154 8.398 1.00 61.28 82 VAL A O 1
ATOM 627 N N . THR A 1 83 ? 7.816 6.076 9.960 1.00 64.56 83 THR A N 1
ATOM 628 C CA . THR A 1 83 ? 8.334 4.855 10.593 1.00 64.56 83 THR A CA 1
ATOM 629 C C . THR A 1 83 ? 8.149 3.648 9.680 1.00 64.56 83 THR A C 1
ATOM 631 O O . THR A 1 83 ? 9.092 2.879 9.510 1.00 64.56 83 THR A O 1
ATOM 634 N N . LEU A 1 84 ? 6.980 3.515 9.044 1.00 63.62 84 LEU A N 1
ATOM 635 C CA . LEU A 1 84 ? 6.733 2.450 8.071 1.00 63.62 84 LEU A CA 1
ATOM 636 C C . LEU A 1 84 ? 7.658 2.592 6.857 1.00 63.62 84 LEU A C 1
ATOM 638 O O . LEU A 1 84 ? 8.358 1.655 6.492 1.00 63.62 84 LEU A O 1
ATOM 642 N N . LEU A 1 85 ? 7.752 3.800 6.296 1.00 64.94 85 LEU A N 1
ATOM 643 C CA . LEU A 1 85 ? 8.653 4.086 5.184 1.00 64.94 85 LEU A CA 1
ATOM 644 C C . LEU A 1 85 ? 10.117 3.823 5.555 1.00 64.94 85 LEU A C 1
ATOM 646 O O . LEU A 1 85 ? 10.861 3.325 4.731 1.00 64.94 85 LEU A O 1
ATOM 650 N N . ARG A 1 86 ? 10.564 4.075 6.789 1.00 66.25 86 ARG A N 1
ATOM 651 C CA . ARG A 1 86 ? 11.932 3.713 7.209 1.00 66.25 86 ARG A CA 1
ATOM 652 C C . ARG A 1 86 ? 12.159 2.204 7.312 1.00 66.25 86 ARG A C 1
ATOM 654 O O . ARG A 1 86 ? 13.288 1.778 7.100 1.00 66.25 86 ARG A O 1
ATOM 661 N N . LYS A 1 87 ? 11.133 1.412 7.645 1.00 63.41 87 LYS A N 1
ATOM 662 C CA . LYS A 1 87 ? 11.221 -0.060 7.623 1.00 63.41 87 LYS A CA 1
ATOM 663 C C . LYS A 1 87 ? 11.310 -0.584 6.187 1.00 63.41 87 LYS A C 1
ATOM 665 O O . LYS A 1 87 ? 12.108 -1.472 5.922 1.00 63.41 87 LYS A O 1
ATOM 670 N N . LEU A 1 88 ? 10.509 -0.017 5.284 1.00 62.56 88 LEU A N 1
ATOM 671 C CA . LEU A 1 88 ? 10.440 -0.423 3.874 1.00 62.56 88 LEU A CA 1
ATOM 672 C C . LEU A 1 88 ? 11.624 0.099 3.048 1.00 62.56 88 LEU A C 1
ATOM 674 O O . LEU A 1 88 ? 12.117 -0.575 2.150 1.00 62.56 88 LEU A O 1
ATOM 678 N N . PHE A 1 89 ? 12.111 1.289 3.391 1.00 66.56 89 PHE A N 1
ATOM 679 C CA . PHE A 1 89 ? 13.206 1.998 2.738 1.00 66.56 89 PHE A CA 1
ATOM 680 C C . PHE A 1 89 ? 14.281 2.366 3.770 1.00 66.56 89 PHE A C 1
ATOM 682 O O . PHE A 1 89 ? 14.500 3.552 4.057 1.00 66.56 89 PHE A O 1
ATOM 689 N N . PRO A 1 90 ? 14.951 1.378 4.388 1.00 59.59 90 PRO A N 1
ATOM 690 C CA . PRO A 1 90 ? 16.007 1.669 5.337 1.00 59.59 90 PRO A CA 1
ATOM 691 C C . PRO A 1 90 ? 17.120 2.413 4.602 1.00 59.59 90 PRO A C 1
ATOM 693 O O . PRO A 1 90 ? 17.732 1.893 3.665 1.00 59.59 90 PRO A O 1
ATOM 696 N N . LYS A 1 91 ? 17.391 3.657 5.017 1.00 55.47 91 LYS A N 1
ATOM 697 C CA . LYS A 1 91 ? 18.603 4.353 4.583 1.00 55.47 91 LYS A CA 1
ATOM 698 C C . LYS A 1 91 ? 19.781 3.488 5.017 1.00 55.47 91 LYS A C 1
ATOM 700 O O . LYS A 1 91 ? 20.022 3.346 6.214 1.00 55.47 91 LYS A O 1
ATOM 705 N N . ARG A 1 92 ? 20.509 2.914 4.055 1.00 51.78 92 ARG A N 1
ATOM 706 C CA . ARG A 1 92 ? 21.859 2.421 4.323 1.00 51.78 92 ARG A CA 1
ATOM 707 C C . ARG A 1 92 ? 22.651 3.638 4.792 1.00 51.78 92 ARG A C 1
ATOM 709 O O . ARG A 1 92 ? 22.828 4.578 4.019 1.00 51.78 92 ARG A O 1
ATOM 716 N N . ASN A 1 93 ? 23.025 3.664 6.070 1.00 46.38 93 ASN A N 1
ATOM 717 C CA . ASN A 1 93 ? 24.066 4.589 6.494 1.00 46.38 93 ASN A CA 1
ATOM 718 C C . ASN A 1 93 ? 25.322 4.258 5.665 1.00 46.38 93 ASN A C 1
ATOM 720 O O . ASN A 1 93 ? 25.572 3.067 5.450 1.00 46.38 93 ASN A O 1
ATOM 724 N N . PRO A 1 94 ? 26.022 5.279 5.144 1.00 50.22 94 PRO A N 1
ATOM 725 C CA . PRO A 1 94 ? 27.252 5.090 4.385 1.00 50.22 94 PRO A CA 1
ATOM 726 C C . PRO A 1 94 ? 28.341 4.412 5.220 1.00 50.22 94 PRO A C 1
ATOM 728 O O . PRO A 1 94 ? 28.336 4.595 6.461 1.00 50.22 94 PRO A O 1
#

Secondary structure (DSSP, 8-state):
-----BHHHHHHHHHTTT-EEGGG------S---TT--EEEEEEEEEETTEEEEEEEEEETTTTEEEEEEEEE-TTS---HHHHHHHHS-----

pLDDT: mean 70.45, std 14.97, range [34.19, 87.75]

Sequence (94 aa):
MQKSQSVSEALQALESKGYHLADTFSEQPEGLSQPHDWRLDSVEKVQEDGRNALLVAVSSPSRGDKLVFVESAPSNASFSPVTLLRKLFPKRNP

Radius of gyration: 14.15 Å; chains: 1; bounding box: 45×30×34 Å